Protein AF-A0A6Q2Y7K7-F1 (afdb_monomer_lite)

Radius of gyration: 23.43 Å; chains: 1; bounding box: 75×51×50 Å

Structure (mmCIF, N/CA/C/O backbone):
data_AF-A0A6Q2Y7K7-F1
#
_entry.id   AF-A0A6Q2Y7K7-F1
#
loop_
_atom_site.group_PDB
_atom_site.id
_atom_site.type_symbol
_atom_site.label_atom_id
_atom_site.label_alt_id
_atom_site.label_comp_id
_atom_site.label_asym_id
_atom_site.label_entity_id
_atom_site.label_seq_id
_atom_site.pdbx_PDB_ins_code
_atom_site.Cartn_x
_atom_site.Cartn_y
_atom_site.Cartn_z
_atom_site.occupancy
_atom_site.B_iso_or_equiv
_atom_site.auth_seq_id
_atom_site.auth_comp_id
_atom_site.auth_asym_id
_atom_site.auth_atom_id
_atom_site.pdbx_PDB_model_num
ATOM 1 N N . MET A 1 1 ? -6.743 37.719 -15.670 1.00 42.41 1 MET A N 1
ATOM 2 C CA . MET A 1 1 ? -7.622 36.537 -15.726 1.00 42.41 1 MET A CA 1
ATOM 3 C C . MET A 1 1 ? -6.773 35.414 -16.280 1.00 42.41 1 MET A C 1
ATOM 5 O O . MET A 1 1 ? -6.512 35.423 -17.471 1.00 42.41 1 MET A O 1
ATOM 9 N N . ASP A 1 2 ? -6.229 34.572 -15.407 1.00 49.31 2 ASP A N 1
ATOM 10 C CA . ASP A 1 2 ? -5.495 33.361 -15.788 1.00 49.31 2 ASP A CA 1
ATOM 11 C C . ASP A 1 2 ? -6.330 32.195 -15.260 1.00 49.31 2 ASP A C 1
ATOM 13 O O . ASP A 1 2 ? -6.398 31.957 -14.053 1.00 49.31 2 ASP A O 1
ATOM 17 N N . GLU A 1 3 ? -7.122 31.596 -16.145 1.00 55.09 3 GLU A N 1
ATOM 18 C CA . GLU A 1 3 ? -7.921 30.424 -15.814 1.00 55.09 3 GLU A CA 1
ATOM 19 C C . GLU A 1 3 ? -7.016 29.201 -15.915 1.00 55.09 3 GLU A C 1
ATOM 21 O O . GLU A 1 3 ? -6.703 28.715 -17.001 1.00 55.09 3 GLU A O 1
ATOM 26 N N . THR A 1 4 ? -6.572 28.709 -14.761 1.00 58.75 4 THR A N 1
ATOM 27 C CA . THR A 1 4 ? -5.876 27.430 -14.672 1.00 58.75 4 THR A CA 1
ATOM 28 C C . THR A 1 4 ? -6.826 26.308 -15.110 1.00 58.75 4 THR A C 1
ATOM 30 O O . THR A 1 4 ? -7.985 26.286 -14.677 1.00 58.75 4 THR A O 1
ATOM 33 N N . PRO A 1 5 ? -6.391 25.364 -15.968 1.00 49.84 5 PRO A N 1
ATOM 34 C CA . PRO A 1 5 ? -7.236 24.256 -16.395 1.00 49.84 5 PRO A CA 1
ATOM 35 C C . PRO A 1 5 ? -7.615 23.411 -15.173 1.00 49.84 5 PRO A C 1
ATOM 37 O O . PRO A 1 5 ? -6.794 22.721 -14.573 1.00 49.84 5 PRO A O 1
ATOM 40 N N . LYS A 1 6 ? -8.888 23.516 -14.784 1.00 57.41 6 LYS A N 1
ATOM 41 C CA . LYS A 1 6 ? -9.460 23.051 -13.512 1.00 57.41 6 LYS A CA 1
ATOM 42 C C . LYS A 1 6 ? -9.833 21.570 -13.468 1.00 57.41 6 LYS A C 1
ATOM 44 O O . LYS A 1 6 ? -10.599 21.173 -12.599 1.00 57.41 6 LYS A O 1
ATOM 49 N N . ASN A 1 7 ? -9.275 20.747 -14.350 1.00 51.69 7 ASN A N 1
ATOM 50 C CA . ASN A 1 7 ? -9.555 19.315 -14.358 1.00 51.69 7 ASN A CA 1
ATOM 51 C C . ASN A 1 7 ? -8.242 18.547 -14.178 1.00 51.69 7 ASN A C 1
ATOM 53 O O . ASN A 1 7 ? -7.582 18.240 -15.174 1.00 51.69 7 ASN A O 1
ATOM 57 N N . PRO A 1 8 ? -7.820 18.246 -12.933 1.00 58.25 8 PRO A N 1
ATOM 58 C CA . PRO A 1 8 ? -6.715 17.325 -12.725 1.00 58.25 8 PRO A CA 1
ATOM 59 C C . PRO A 1 8 ? -7.103 15.976 -13.334 1.00 58.25 8 PRO A C 1
ATOM 61 O O . PRO A 1 8 ? -8.089 15.361 -12.929 1.00 58.25 8 PRO A O 1
ATOM 64 N N . ILE A 1 9 ? -6.341 15.526 -14.331 1.00 63.91 9 ILE A N 1
ATOM 65 C CA . ILE A 1 9 ? -6.490 14.185 -14.894 1.00 63.91 9 ILE A CA 1
ATOM 66 C C . ILE A 1 9 ? -6.127 13.206 -13.776 1.00 63.91 9 ILE A C 1
ATOM 68 O O . ILE A 1 9 ? -4.965 13.101 -13.380 1.00 63.91 9 ILE A O 1
ATOM 72 N N . TYR A 1 10 ? -7.139 12.543 -13.221 1.00 64.75 10 TYR A N 1
ATOM 73 C CA . TYR A 1 10 ? -6.959 11.613 -12.118 1.00 64.75 10 TYR A CA 1
ATOM 74 C C . TYR A 1 10 ? -6.684 10.221 -12.680 1.00 64.75 10 TYR A C 1
ATOM 76 O O . TYR A 1 10 ? -7.538 9.624 -13.330 1.00 64.75 10 TYR A O 1
ATOM 84 N N . VAL A 1 11 ? -5.477 9.717 -12.439 1.00 71.25 11 VAL A N 1
ATOM 85 C CA . VAL A 1 11 ? -5.098 8.345 -12.783 1.00 71.25 11 VAL A CA 1
ATOM 86 C C . VAL A 1 11 ? -5.235 7.460 -11.553 1.00 71.25 11 VAL A C 1
ATOM 88 O O . VAL A 1 11 ? -4.791 7.825 -10.459 1.00 71.25 11 VAL A O 1
ATOM 91 N N . GLU A 1 12 ? -5.847 6.291 -11.723 1.00 76.19 12 GLU A N 1
ATOM 92 C CA . GLU A 1 12 ? -5.830 5.262 -10.690 1.00 76.19 12 GLU A CA 1
ATOM 93 C C . GLU A 1 12 ? -4.389 4.797 -10.461 1.00 76.19 12 GLU A C 1
ATOM 95 O O . GLU A 1 12 ? -3.610 4.613 -11.398 1.00 76.19 12 GLU A O 1
ATOM 100 N N . ARG A 1 13 ? -4.008 4.658 -9.189 1.00 78.81 13 ARG A N 1
ATOM 101 C CA . ARG A 1 13 ? -2.657 4.264 -8.783 1.00 78.81 13 ARG A CA 1
ATOM 102 C C . ARG A 1 13 ? -2.746 3.162 -7.750 1.00 78.81 13 ARG A C 1
ATOM 104 O O . ARG A 1 13 ? -3.579 3.206 -6.847 1.00 78.81 13 ARG A O 1
ATOM 111 N N . THR A 1 14 ? -1.856 2.189 -7.857 1.00 82.31 14 THR A N 1
ATOM 112 C CA . THR A 1 14 ? -1.759 1.075 -6.915 1.00 82.31 14 THR A CA 1
ATOM 113 C C . THR A 1 14 ? -0.306 0.892 -6.508 1.00 82.31 14 THR A C 1
ATOM 115 O O . THR A 1 14 ? 0.596 1.000 -7.335 1.00 82.31 14 THR A O 1
ATOM 118 N N . LEU A 1 15 ? -0.079 0.629 -5.221 1.00 83.94 15 LEU A N 1
ATOM 119 C CA . LEU A 1 15 ? 1.229 0.235 -4.713 1.00 83.94 15 LEU A CA 1
ATOM 120 C C . LEU A 1 15 ? 1.411 -1.271 -4.931 1.00 83.94 15 LEU A C 1
ATOM 122 O O . LEU A 1 15 ? 0.707 -2.070 -4.315 1.00 83.94 15 LEU A O 1
ATOM 126 N N . ALA A 1 16 ? 2.361 -1.653 -5.782 1.00 83.44 16 ALA A N 1
ATOM 127 C CA . ALA A 1 16 ? 2.774 -3.041 -5.954 1.00 83.44 16 ALA A CA 1
ATOM 128 C C . ALA A 1 16 ? 3.967 -3.345 -5.034 1.00 83.44 16 ALA A C 1
ATOM 130 O O . ALA A 1 16 ? 4.991 -2.667 -5.093 1.00 83.44 16 ALA A O 1
ATOM 131 N N . LEU A 1 17 ? 3.836 -4.361 -4.178 1.00 84.62 17 LEU A N 1
ATOM 132 C CA . LEU A 1 17 ? 4.905 -4.821 -3.289 1.00 84.62 17 LEU A CA 1
ATOM 133 C C . LEU A 1 17 ? 5.420 -6.179 -3.765 1.00 84.62 17 LEU A C 1
ATOM 135 O O . LEU A 1 17 ? 4.653 -7.139 -3.854 1.00 84.62 17 LEU A O 1
ATOM 139 N N . ILE A 1 18 ? 6.725 -6.272 -4.018 1.00 85.25 18 ILE A N 1
ATOM 140 C CA . ILE A 1 18 ? 7.390 -7.544 -4.312 1.00 85.25 18 ILE A CA 1
ATOM 141 C C . ILE A 1 18 ? 7.868 -8.146 -2.996 1.00 85.25 18 ILE A C 1
ATOM 143 O O . ILE A 1 18 ? 8.570 -7.498 -2.217 1.00 85.25 18 ILE A O 1
ATOM 147 N N . LYS A 1 19 ? 7.466 -9.391 -2.728 1.00 85.19 19 LYS A N 1
ATOM 148 C CA . LYS A 1 19 ? 7.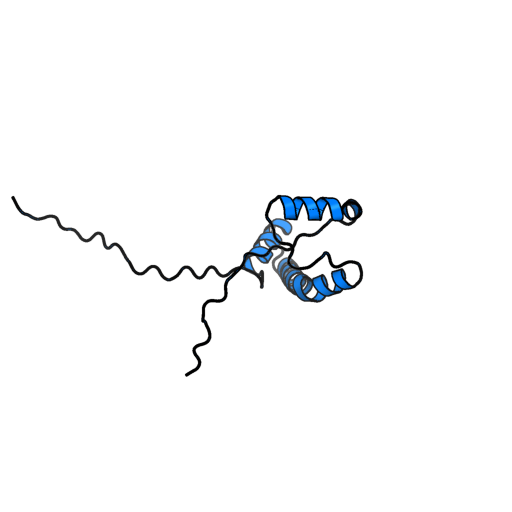937 -10.112 -1.544 1.00 85.19 19 LYS A CA 1
ATOM 149 C C . LYS A 1 19 ? 9.461 -10.320 -1.612 1.00 85.19 19 LYS A C 1
ATOM 151 O O . LYS A 1 19 ? 9.996 -10.511 -2.704 1.00 85.19 19 LYS A O 1
ATOM 156 N N . PRO A 1 20 ? 10.172 -10.314 -0.468 1.00 85.06 20 PRO A N 1
ATOM 157 C CA . PRO A 1 20 ? 11.635 -10.382 -0.451 1.00 85.06 20 PRO A CA 1
ATOM 158 C C . PRO A 1 20 ? 12.186 -11.683 -1.043 1.00 85.06 20 PRO A C 1
ATOM 160 O O . PRO A 1 20 ? 13.255 -11.680 -1.640 1.00 85.06 20 PRO A O 1
ATOM 163 N N . ASP A 1 21 ? 11.453 -12.787 -0.922 1.00 89.56 21 ASP A N 1
ATOM 164 C CA . ASP A 1 21 ? 11.799 -14.071 -1.527 1.00 89.56 21 ASP A CA 1
ATOM 165 C C . ASP A 1 21 ? 11.657 -14.064 -3.051 1.00 89.56 21 ASP A C 1
ATOM 167 O O . ASP A 1 21 ? 12.347 -14.834 -3.693 1.00 89.56 21 ASP A O 1
ATOM 171 N N . ALA A 1 22 ? 10.838 -13.191 -3.641 1.00 89.69 22 ALA A N 1
ATOM 172 C CA . ALA A 1 22 ? 10.627 -13.078 -5.086 1.00 89.69 22 ALA A CA 1
ATOM 173 C C . ALA A 1 22 ? 11.427 -11.937 -5.744 1.00 89.69 22 ALA A C 1
ATOM 175 O O . ALA A 1 22 ? 11.366 -11.772 -6.962 1.00 89.69 22 ALA A O 1
ATOM 176 N N . ILE A 1 23 ? 12.196 -11.158 -4.972 1.00 87.31 23 ILE A N 1
ATOM 177 C CA . ILE A 1 23 ? 12.909 -9.966 -5.470 1.00 87.31 23 ILE A CA 1
ATOM 178 C C . ILE A 1 23 ? 13.899 -10.277 -6.597 1.00 87.31 23 ILE A C 1
ATOM 180 O O . ILE A 1 23 ? 14.120 -9.460 -7.482 1.00 87.31 23 ILE A O 1
ATOM 184 N N . HIS A 1 24 ? 14.460 -11.485 -6.603 1.00 89.38 24 HIS A N 1
ATOM 185 C CA . HIS A 1 24 ? 15.386 -11.939 -7.638 1.00 89.38 24 HIS A CA 1
ATOM 186 C C . HIS A 1 24 ? 14.719 -12.102 -9.016 1.00 89.38 24 HIS A C 1
ATOM 188 O O . HIS A 1 24 ? 15.417 -12.282 -10.006 1.00 89.38 24 HIS A O 1
ATOM 194 N N . ARG A 1 25 ? 13.383 -12.027 -9.086 1.00 92.06 25 ARG A N 1
ATOM 195 C CA . ARG A 1 25 ? 12.589 -12.026 -10.323 1.00 92.06 25 ARG A CA 1
ATOM 196 C C . ARG A 1 25 ? 11.968 -10.661 -10.628 1.00 92.06 25 ARG A C 1
ATOM 198 O O . ARG A 1 25 ? 11.036 -10.590 -11.420 1.00 92.06 25 ARG A O 1
ATOM 205 N N . ALA A 1 26 ? 12.428 -9.588 -9.978 1.00 89.75 26 ALA A N 1
ATOM 206 C CA . ALA A 1 26 ? 11.818 -8.265 -10.106 1.00 89.75 26 ALA A CA 1
ATOM 207 C C . ALA A 1 26 ? 11.702 -7.795 -11.565 1.00 89.75 26 ALA A C 1
ATOM 209 O O . ALA A 1 26 ? 10.651 -7.296 -11.943 1.00 89.75 26 ALA A O 1
ATOM 210 N N . GLU A 1 27 ? 12.726 -8.028 -12.387 1.00 90.56 27 GLU A N 1
ATOM 211 C CA . GLU A 1 27 ? 12.729 -7.652 -13.808 1.00 90.56 27 GLU A CA 1
ATOM 212 C C . GLU A 1 27 ? 11.615 -8.355 -14.605 1.00 90.56 27 GLU A C 1
ATOM 214 O O . GLU A 1 27 ? 10.858 -7.709 -15.324 1.00 90.56 27 GLU A O 1
ATOM 219 N N . GLU A 1 28 ? 11.438 -9.664 -14.403 1.00 94.50 28 GLU A N 1
ATOM 220 C CA . GLU A 1 28 ? 10.373 -10.446 -15.050 1.00 94.50 28 GLU A CA 1
ATOM 221 C C . GLU A 1 28 ? 8.975 -9.986 -14.592 1.00 94.50 28 GLU A C 1
ATOM 223 O O . GLU A 1 28 ? 8.023 -9.938 -15.375 1.00 94.50 28 GLU A O 1
ATOM 228 N N . ILE A 1 29 ? 8.849 -9.606 -13.316 1.00 92.56 29 ILE A N 1
ATOM 229 C CA . ILE A 1 29 ? 7.606 -9.068 -12.750 1.00 92.56 29 ILE A CA 1
ATOM 230 C C . ILE A 1 29 ? 7.284 -7.699 -13.366 1.00 92.56 29 ILE A C 1
ATOM 232 O O . ILE A 1 29 ? 6.137 -7.464 -13.748 1.00 92.56 29 ILE A O 1
ATOM 236 N N . GLU A 1 30 ? 8.270 -6.807 -13.486 1.00 90.56 30 GLU A N 1
ATOM 237 C CA . GLU A 1 30 ? 8.098 -5.496 -14.123 1.00 90.56 30 GLU A CA 1
ATOM 238 C C . GLU A 1 30 ? 7.693 -5.638 -15.591 1.00 90.56 30 GLU A C 1
ATOM 240 O O . GLU A 1 30 ? 6.733 -5.000 -16.029 1.00 90.56 30 GLU A O 1
ATOM 245 N N . GLU A 1 31 ? 8.357 -6.524 -16.337 1.00 93.38 31 GLU A N 1
ATOM 246 C CA . GLU A 1 31 ? 8.017 -6.791 -17.733 1.00 93.38 31 GLU A CA 1
ATOM 247 C C . GLU A 1 31 ? 6.571 -7.282 -17.871 1.00 93.38 31 GLU A C 1
ATOM 249 O O . GLU A 1 31 ? 5.830 -6.828 -18.747 1.00 93.38 31 GLU A O 1
ATOM 254 N N . LEU A 1 32 ? 6.128 -8.172 -16.980 1.00 95.31 32 LEU A N 1
ATOM 255 C CA . LEU A 1 32 ? 4.758 -8.673 -16.991 1.00 95.31 32 LEU A CA 1
ATOM 256 C C . LEU A 1 32 ? 3.738 -7.560 -16.715 1.00 95.31 32 LEU A C 1
ATOM 258 O O . LEU A 1 32 ? 2.706 -7.510 -17.387 1.00 95.31 32 LEU A O 1
ATOM 262 N N . ILE A 1 33 ? 4.028 -6.660 -15.771 1.00 91.69 33 ILE A N 1
ATOM 263 C CA . ILE A 1 33 ? 3.181 -5.498 -15.455 1.00 91.69 33 ILE A CA 1
ATOM 264 C C . ILE A 1 33 ? 3.058 -4.581 -16.679 1.00 91.69 33 ILE A C 1
ATOM 266 O O . ILE A 1 33 ? 1.945 -4.209 -17.058 1.00 91.69 33 ILE A O 1
ATOM 270 N N . LEU A 1 34 ? 4.178 -4.268 -17.334 1.00 92.81 34 LEU A N 1
ATOM 271 C CA . LEU A 1 34 ? 4.200 -3.426 -18.531 1.00 92.81 34 LEU A CA 1
ATOM 272 C C . LEU A 1 34 ? 3.462 -4.089 -19.702 1.00 92.81 34 LEU A C 1
ATOM 274 O O . LEU A 1 34 ? 2.641 -3.453 -20.364 1.00 92.81 34 LEU A O 1
ATOM 278 N N . ARG A 1 35 ? 3.687 -5.388 -19.931 1.00 95.00 35 ARG A N 1
ATOM 279 C CA . ARG A 1 35 ? 3.025 -6.157 -20.998 1.00 95.00 35 ARG A CA 1
ATOM 280 C C . ARG A 1 35 ? 1.519 -6.288 -20.782 1.00 95.00 35 ARG A C 1
ATOM 282 O O . ARG A 1 35 ? 0.770 -6.354 -21.752 1.00 95.00 35 ARG A O 1
ATOM 289 N N . ALA A 1 36 ? 1.070 -6.313 -19.531 1.00 94.00 36 ALA A N 1
ATOM 290 C CA . ALA A 1 36 ? -0.348 -6.307 -19.184 1.00 94.00 36 ALA A CA 1
ATOM 291 C C . ALA A 1 36 ? -1.022 -4.932 -19.385 1.00 94.00 36 ALA A C 1
ATOM 293 O O . ALA A 1 36 ? -2.230 -4.820 -19.190 1.00 94.00 36 ALA A O 1
ATOM 294 N N . GLY A 1 37 ? -0.273 -3.903 -19.801 1.00 92.44 37 GLY A N 1
ATOM 295 C CA . GLY A 1 37 ? -0.801 -2.573 -20.107 1.00 92.44 37 GLY A CA 1
ATOM 296 C C . GLY A 1 37 ? -0.855 -1.627 -18.907 1.00 92.44 37 GLY A C 1
ATOM 297 O O . GLY A 1 37 ? -1.513 -0.591 -18.985 1.00 92.44 37 GLY A O 1
ATOM 298 N N . PHE A 1 38 ? -0.178 -1.957 -17.805 1.00 91.38 38 PHE A N 1
ATOM 299 C CA . PHE A 1 38 ? -0.034 -1.050 -16.669 1.00 91.38 38 PHE A CA 1
ATOM 300 C C . PHE A 1 38 ? 1.192 -0.149 -16.830 1.00 91.38 38 PHE A C 1
ATOM 302 O O . PHE A 1 38 ? 2.194 -0.523 -17.438 1.00 91.38 38 PHE A O 1
ATOM 309 N N . THR A 1 39 ? 1.135 1.027 -16.208 1.00 89.81 39 THR A N 1
ATOM 310 C CA . THR A 1 39 ? 2.250 1.980 -16.178 1.00 89.81 39 THR A CA 1
ATOM 311 C C . THR A 1 39 ? 2.919 1.966 -14.810 1.00 89.81 39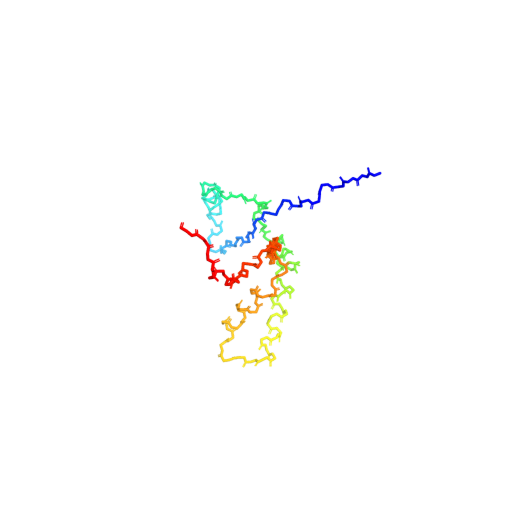 THR A C 1
ATOM 313 O O . THR A 1 39 ? 2.271 2.193 -13.788 1.00 89.81 39 THR A O 1
ATOM 316 N N . ILE A 1 40 ? 4.237 1.767 -14.789 1.00 87.88 40 ILE A N 1
ATOM 317 C CA . ILE A 1 40 ? 5.049 1.889 -13.575 1.00 87.88 40 ILE A CA 1
ATOM 318 C C . ILE A 1 40 ? 5.437 3.362 -13.403 1.00 87.88 40 ILE A C 1
ATOM 320 O O . ILE A 1 40 ? 6.205 3.908 -14.189 1.00 87.88 40 ILE A O 1
ATOM 324 N N . LEU A 1 41 ? 4.879 4.024 -12.385 1.00 81.12 41 LEU A N 1
ATOM 325 C CA . LEU A 1 41 ? 5.123 5.452 -12.130 1.00 81.12 41 LEU A CA 1
ATOM 326 C C . LEU A 1 41 ? 6.442 5.721 -11.397 1.00 81.12 41 LEU A C 1
ATOM 328 O O . LEU A 1 41 ? 7.076 6.749 -11.623 1.00 81.12 41 LEU A O 1
ATOM 332 N N . GLN A 1 42 ? 6.832 4.826 -10.490 1.00 72.38 42 GLN A N 1
ATOM 333 C CA . GLN A 1 42 ? 8.101 4.888 -9.772 1.00 72.38 42 GLN A CA 1
ATOM 334 C C . GLN A 1 42 ? 8.734 3.491 -9.768 1.00 72.38 42 GLN A C 1
ATOM 336 O O . GLN A 1 42 ? 8.032 2.533 -9.434 1.00 72.38 42 GLN A O 1
ATOM 341 N N . PRO A 1 43 ? 10.024 3.361 -10.125 1.00 68.50 43 PRO A N 1
ATOM 342 C CA . PRO A 1 43 ? 10.737 2.089 -10.049 1.00 68.50 43 PRO A CA 1
ATOM 343 C C . PRO A 1 43 ? 10.860 1.617 -8.596 1.00 68.50 43 PRO A C 1
ATOM 345 O O . PRO A 1 43 ? 10.794 2.429 -7.669 1.00 68.50 43 PRO A O 1
ATOM 348 N N . ILE A 1 44 ? 11.037 0.306 -8.406 1.00 67.62 44 ILE A N 1
ATOM 349 C CA . ILE A 1 44 ? 11.010 -0.356 -7.094 1.00 67.62 44 ILE A CA 1
ATOM 350 C C . ILE A 1 44 ? 12.039 0.292 -6.151 1.00 67.62 44 ILE A C 1
ATOM 352 O O . ILE A 1 44 ? 13.247 0.136 -6.362 1.00 67.62 44 ILE A O 1
ATOM 356 N N . PRO A 1 45 ? 11.614 0.997 -5.085 1.00 67.56 45 PRO A N 1
ATOM 357 C CA . PRO A 1 45 ? 12.557 1.478 -4.092 1.00 67.56 45 PRO A CA 1
ATOM 358 C C . PRO A 1 45 ? 13.138 0.266 -3.353 1.00 67.56 45 PRO A C 1
ATOM 360 O O . PRO A 1 45 ? 12.399 -0.579 -2.852 1.00 67.56 45 PRO A O 1
ATOM 363 N N . MET A 1 46 ? 14.467 0.167 -3.293 1.00 73.12 46 MET A N 1
ATOM 364 C CA . MET A 1 46 ? 15.177 -0.911 -2.596 1.00 73.12 46 MET A CA 1
ATOM 365 C C . MET A 1 46 ? 15.939 -0.375 -1.385 1.00 73.12 46 MET A C 1
ATOM 367 O O . MET A 1 46 ? 16.321 0.795 -1.333 1.00 73.12 46 MET A O 1
ATOM 371 N N . GLY A 1 47 ? 16.175 -1.247 -0.403 1.00 78.44 47 GLY A N 1
ATOM 372 C CA . GLY A 1 47 ? 16.958 -0.911 0.784 1.00 78.44 47 GLY A CA 1
ATOM 373 C C . GLY A 1 47 ? 16.374 0.279 1.545 1.00 78.44 47 GLY A C 1
ATOM 374 O O . GLY A 1 47 ? 15.221 0.245 1.974 1.00 78.44 47 GLY A O 1
ATOM 375 N N . GLU A 1 48 ? 17.170 1.332 1.716 1.00 79.75 48 GLU A N 1
ATOM 376 C CA . GLU A 1 48 ? 16.773 2.507 2.498 1.00 79.75 48 GLU A CA 1
ATOM 377 C C . GLU A 1 48 ? 15.625 3.293 1.852 1.00 79.75 48 GLU A C 1
ATOM 379 O O . GLU A 1 48 ? 14.717 3.732 2.550 1.00 79.75 48 GLU A O 1
ATOM 384 N N . ALA A 1 49 ? 15.569 3.356 0.518 1.00 80.00 49 ALA A N 1
ATOM 385 C CA . ALA A 1 49 ? 14.470 4.015 -0.187 1.00 80.00 49 ALA A CA 1
ATOM 386 C C . ALA A 1 49 ? 13.113 3.342 0.090 1.00 80.00 49 ALA A C 1
ATOM 388 O O . ALA A 1 49 ? 12.084 4.016 0.165 1.00 80.00 49 ALA A O 1
ATOM 389 N N . ALA A 1 50 ? 13.100 2.014 0.268 1.00 81.19 50 ALA A N 1
ATOM 390 C CA . ALA A 1 50 ? 11.884 1.278 0.612 1.00 81.19 50 ALA A CA 1
ATOM 391 C C . ALA A 1 50 ? 11.411 1.639 2.024 1.00 81.19 50 ALA A C 1
ATOM 393 O O . ALA A 1 50 ? 10.223 1.883 2.244 1.00 81.19 50 ALA A O 1
ATOM 394 N N . LYS A 1 51 ? 12.348 1.710 2.977 1.00 84.31 51 LYS A N 1
ATOM 395 C CA . LYS A 1 51 ? 12.054 2.110 4.357 1.00 84.31 51 LYS A CA 1
ATOM 396 C C . LYS A 1 51 ? 11.539 3.541 4.424 1.00 84.31 51 LYS A C 1
ATOM 398 O O . LYS A 1 51 ? 10.552 3.776 5.112 1.00 84.31 51 LYS A O 1
ATOM 403 N N . ASP A 1 52 ? 12.147 4.458 3.679 1.00 87.44 52 ASP A N 1
ATOM 404 C CA . ASP A 1 52 ? 11.711 5.853 3.596 1.00 87.44 52 ASP A CA 1
ATOM 405 C C . ASP A 1 52 ? 10.291 5.970 3.047 1.00 87.44 52 ASP A C 1
ATOM 407 O O . ASP A 1 52 ? 9.465 6.700 3.601 1.00 87.44 52 ASP A O 1
ATOM 411 N N . TYR A 1 53 ? 9.979 5.227 1.981 1.00 84.44 53 TYR A N 1
ATOM 412 C CA . TYR A 1 53 ? 8.631 5.197 1.424 1.00 84.44 53 TYR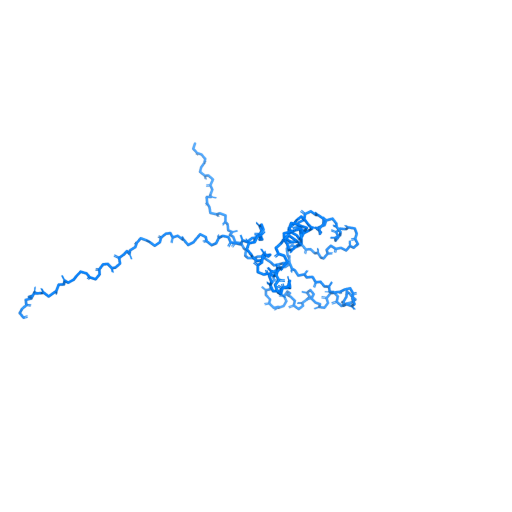 A CA 1
ATOM 413 C C . TYR A 1 53 ? 7.617 4.682 2.451 1.00 84.44 53 TYR A C 1
ATOM 415 O O . TYR A 1 53 ? 6.598 5.333 2.701 1.00 84.44 53 TYR A O 1
ATOM 423 N N . LEU A 1 54 ? 7.912 3.542 3.087 1.00 84.56 54 LEU A N 1
ATOM 424 C CA . LEU A 1 54 ? 7.055 2.976 4.125 1.00 84.56 54 LEU A CA 1
ATOM 425 C C . LEU A 1 54 ? 6.875 3.969 5.276 1.00 84.56 54 LEU A C 1
ATOM 427 O O . LEU A 1 54 ? 5.744 4.262 5.649 1.00 84.56 54 LEU A O 1
ATOM 431 N N . GLY A 1 55 ? 7.963 4.548 5.780 1.00 87.38 55 GLY A N 1
ATOM 432 C CA . GLY A 1 55 ? 7.956 5.522 6.869 1.00 87.38 55 GLY A CA 1
ATOM 433 C C . GLY A 1 55 ? 7.133 6.772 6.564 1.00 87.38 55 GLY A C 1
ATOM 434 O O . GLY A 1 55 ? 6.420 7.256 7.440 1.00 87.38 55 GLY A O 1
ATOM 435 N N . ARG A 1 56 ? 7.189 7.276 5.327 1.00 86.06 56 ARG A N 1
ATOM 436 C CA . ARG A 1 56 ? 6.478 8.498 4.923 1.00 86.06 56 ARG A CA 1
ATOM 437 C C . ARG A 1 56 ? 5.005 8.274 4.609 1.00 86.06 56 ARG A C 1
ATOM 439 O O . ARG A 1 56 ? 4.189 9.116 4.970 1.00 86.06 56 ARG A O 1
ATOM 446 N N . PHE A 1 57 ? 4.663 7.182 3.928 1.00 82.38 57 PHE A N 1
ATOM 447 C CA . PHE A 1 57 ? 3.338 7.039 3.314 1.00 82.38 57 PHE A CA 1
ATOM 448 C C . PHE A 1 57 ? 2.487 5.910 3.898 1.00 82.38 57 PHE A C 1
ATOM 450 O O . PHE A 1 57 ? 1.264 5.994 3.830 1.00 82.38 57 PHE A O 1
ATOM 457 N N . VAL A 1 58 ? 3.094 4.865 4.471 1.00 86.31 58 VAL A N 1
ATOM 458 C CA . VAL A 1 58 ? 2.374 3.648 4.895 1.00 86.31 58 VAL A CA 1
ATOM 459 C C . VAL A 1 58 ? 2.310 3.526 6.419 1.00 86.31 58 VAL A C 1
ATOM 461 O O . VAL A 1 58 ? 1.237 3.326 6.990 1.00 86.31 58 VAL A O 1
ATOM 464 N N . SER A 1 59 ? 3.448 3.685 7.092 1.00 91.19 59 SER A N 1
ATOM 465 C CA . SER A 1 59 ? 3.597 3.549 8.541 1.00 91.19 59 SER A CA 1
ATOM 466 C C . SER A 1 59 ? 2.664 4.455 9.350 1.00 91.19 59 SER A C 1
ATOM 468 O O . SER A 1 59 ? 2.100 3.947 10.319 1.00 91.19 59 SER A O 1
ATOM 470 N N . PRO A 1 60 ? 2.425 5.736 8.989 1.00 93.06 60 PRO A N 1
ATOM 471 C CA . PRO A 1 60 ? 1.514 6.586 9.756 1.00 93.06 60 PRO A CA 1
ATOM 472 C C . PRO A 1 60 ? 0.091 6.013 9.809 1.00 93.06 60 PRO A C 1
ATOM 474 O O . PRO A 1 60 ? -0.486 5.890 10.887 1.00 93.06 60 PRO A O 1
ATOM 477 N N . THR A 1 61 ? -0.448 5.579 8.666 1.00 91.25 61 THR A N 1
ATOM 478 C CA . THR A 1 61 ? -1.795 4.997 8.577 1.00 91.25 61 THR A CA 1
ATOM 479 C C . THR A 1 61 ? -1.878 3.648 9.289 1.00 91.25 61 THR A C 1
ATOM 481 O O . THR A 1 61 ? -2.827 3.412 10.037 1.00 91.25 61 THR A O 1
ATOM 484 N N . LEU A 1 62 ? -0.878 2.775 9.119 1.00 91.56 62 LEU A N 1
ATOM 485 C CA . LEU A 1 62 ? -0.836 1.484 9.815 1.00 91.56 62 LEU A CA 1
ATOM 486 C C . LEU A 1 62 ? -0.776 1.655 11.333 1.00 91.56 62 LEU A C 1
ATOM 488 O O . LEU A 1 62 ? -1.499 0.970 12.053 1.00 91.56 62 LEU A O 1
ATOM 492 N N . LEU A 1 63 ? 0.056 2.576 11.826 1.00 94.12 63 LEU A N 1
ATOM 493 C CA . LEU A 1 63 ? 0.188 2.829 13.256 1.00 94.12 63 LEU A CA 1
ATOM 494 C C . LEU A 1 63 ? -1.131 3.326 13.850 1.00 94.12 63 LEU A C 1
ATOM 496 O O . LEU A 1 63 ? -1.542 2.841 14.905 1.00 94.12 63 LEU A O 1
ATOM 500 N N . SER A 1 64 ? -1.821 4.244 13.169 1.00 93.56 64 SER A N 1
ATOM 501 C CA . SER A 1 64 ? -3.151 4.699 13.582 1.00 93.56 64 SER A CA 1
ATOM 502 C C . SER A 1 64 ? -4.160 3.549 13.630 1.00 93.56 64 SER A C 1
ATOM 504 O O . SER A 1 64 ? -4.857 3.401 14.634 1.00 93.56 64 SER A O 1
ATOM 506 N N . GLY A 1 65 ? -4.189 2.695 12.603 1.00 93.75 65 GLY A N 1
ATOM 507 C CA . GLY A 1 65 ? -5.092 1.545 12.548 1.00 93.75 65 GLY A CA 1
ATOM 508 C C . GLY A 1 65 ? -4.823 0.520 13.648 1.00 93.75 65 GLY A C 1
ATOM 509 O O . GLY A 1 65 ? -5.748 0.097 14.335 1.00 93.75 65 GLY A O 1
ATOM 510 N N . LEU A 1 66 ? -3.556 0.172 13.880 1.00 93.62 66 LEU A N 1
ATOM 511 C CA . LEU A 1 66 ? -3.147 -0.745 14.951 1.00 93.62 66 LEU A CA 1
ATOM 512 C C . LEU A 1 66 ? -3.424 -0.168 16.343 1.00 93.62 66 LEU A C 1
ATOM 514 O O . LEU A 1 66 ? -3.855 -0.888 17.242 1.00 93.62 66 LEU A O 1
ATOM 518 N N . THR A 1 67 ? -3.214 1.136 16.521 1.00 95.44 67 THR A N 1
ATOM 519 C CA . THR A 1 67 ? -3.533 1.822 17.779 1.00 95.44 67 THR A CA 1
ATOM 520 C C . THR A 1 67 ? -5.024 1.720 18.080 1.00 95.44 67 THR A C 1
ATOM 522 O O . THR A 1 67 ? -5.413 1.417 19.206 1.00 95.44 67 THR A O 1
ATOM 525 N N . GLU A 1 68 ? -5.868 1.943 17.077 1.00 94.00 68 GLU A N 1
ATOM 526 C CA . GLU A 1 68 ? -7.318 1.886 17.232 1.00 94.00 68 GLU A CA 1
ATOM 527 C C . GLU A 1 68 ? -7.825 0.447 17.412 1.00 94.00 68 GLU A C 1
ATOM 529 O O . GLU A 1 68 ? -8.690 0.192 18.252 1.00 94.00 68 GLU A O 1
ATOM 534 N N . LEU A 1 69 ? -7.202 -0.514 16.728 1.00 93.06 69 LEU A N 1
ATOM 535 C CA . LEU A 1 69 ? -7.456 -1.940 16.908 1.00 93.06 69 LEU A CA 1
ATOM 536 C C . LEU A 1 69 ? -7.236 -2.374 18.366 1.00 93.06 69 LEU A C 1
ATOM 538 O O . LEU A 1 69 ? -8.077 -3.060 18.951 1.00 93.06 69 LEU A O 1
ATOM 542 N N . CYS A 1 70 ? -6.141 -1.920 18.983 1.00 91.62 70 CYS A N 1
ATOM 543 C CA . CYS A 1 70 ? -5.836 -2.193 20.388 1.00 91.62 70 CYS A CA 1
ATOM 544 C C . CYS A 1 70 ? -6.856 -1.583 21.365 1.00 91.62 70 CYS A C 1
ATOM 546 O O . CYS A 1 70 ? -7.055 -2.142 22.447 1.00 91.62 70 CYS A O 1
ATOM 548 N N . LYS A 1 71 ? -7.503 -0.465 21.007 1.00 94.06 71 LYS A N 1
ATOM 549 C CA . LYS A 1 71 ? -8.561 0.153 21.826 1.00 94.06 71 LYS A CA 1
ATOM 550 C C . LYS A 1 71 ? -9.880 -0.604 21.718 1.00 94.06 71 LYS A C 1
ATOM 552 O O . LYS A 1 71 ? -10.516 -0.856 22.735 1.00 94.06 71 LYS A O 1
ATOM 557 N N . GLN A 1 72 ? -10.284 -0.952 20.497 1.00 93.06 72 GLN A N 1
ATOM 558 C CA . GLN A 1 72 ? -11.598 -1.542 20.224 1.00 93.06 72 GLN A CA 1
ATOM 559 C C . GLN A 1 72 ? -11.658 -3.033 20.574 1.00 93.06 72 GLN A C 1
ATOM 561 O O . GLN A 1 72 ? -12.726 -3.526 20.922 1.00 93.06 72 GLN A O 1
ATOM 566 N N . LYS A 1 73 ? -10.520 -3.745 20.492 1.00 91.50 73 LYS A N 1
ATOM 567 C CA . LYS A 1 73 ? -10.406 -5.204 20.700 1.00 91.50 73 LYS A CA 1
ATOM 568 C C . LYS A 1 73 ? -11.553 -5.995 20.041 1.00 91.50 73 LYS A C 1
ATOM 570 O O . LYS A 1 73 ? -12.287 -6.708 20.727 1.00 91.50 73 LYS A O 1
ATOM 575 N N . PRO A 1 74 ? -11.738 -5.853 18.719 1.00 93.50 74 PRO A N 1
ATOM 576 C CA . PRO A 1 74 ? -12.794 -6.548 17.995 1.00 93.50 74 PRO A CA 1
ATOM 577 C C . PRO A 1 74 ? -12.579 -8.069 18.005 1.00 93.50 74 PRO A C 1
ATOM 579 O O . PRO A 1 74 ? -11.462 -8.552 18.191 1.00 93.50 74 PRO A O 1
ATOM 582 N N . VAL A 1 75 ? -13.657 -8.817 17.752 1.00 90.44 75 VAL A N 1
ATOM 583 C CA . VAL A 1 75 ? -13.652 -10.293 17.702 1.00 90.44 75 VAL A CA 1
ATOM 584 C C . VAL A 1 75 ? -12.711 -10.827 16.618 1.00 90.44 75 VAL A C 1
ATOM 586 O O . VAL A 1 75 ? -12.038 -11.829 16.840 1.00 90.44 75 VAL A O 1
ATOM 589 N N . ASP A 1 76 ? -12.633 -10.138 15.475 1.00 95.06 76 ASP A N 1
ATOM 590 C CA . ASP A 1 76 ? -11.691 -10.447 14.399 1.00 95.06 76 ASP A CA 1
ATOM 591 C C . ASP A 1 76 ? -10.796 -9.233 14.082 1.00 95.06 76 ASP A C 1
ATOM 593 O O . ASP A 1 76 ? -11.213 -8.313 13.367 1.00 95.06 76 ASP A O 1
ATOM 597 N N . PRO A 1 77 ? -9.559 -9.210 14.611 1.00 92.12 77 PRO A N 1
ATOM 598 C CA . PRO A 1 77 ? -8.633 -8.105 14.411 1.00 92.12 77 PRO A CA 1
ATOM 599 C C . PRO A 1 77 ? -8.198 -7.892 12.960 1.00 92.12 77 PRO A C 1
ATOM 601 O O . PRO A 1 77 ? -7.941 -6.755 12.565 1.00 92.12 77 PRO A O 1
ATOM 604 N N . PHE A 1 78 ? -8.109 -8.959 12.161 1.00 92.12 78 PHE A N 1
ATOM 605 C CA . PHE A 1 78 ? -7.597 -8.869 10.794 1.00 92.12 78 PHE A CA 1
ATOM 606 C C . PHE A 1 78 ? -8.624 -8.246 9.861 1.00 92.12 78 PHE A C 1
ATOM 608 O O . PHE A 1 78 ? -8.313 -7.269 9.178 1.00 92.12 78 PHE A O 1
ATOM 615 N N . THR A 1 79 ? -9.854 -8.765 9.874 1.00 92.94 79 THR A N 1
ATOM 616 C CA . THR A 1 79 ? -10.945 -8.221 9.056 1.00 92.94 79 THR A CA 1
ATOM 617 C C . THR A 1 79 ? -11.257 -6.785 9.458 1.00 92.94 79 THR A C 1
ATOM 619 O O . THR A 1 79 ? -11.387 -5.918 8.596 1.00 92.94 79 THR A O 1
ATOM 622 N N . TRP A 1 80 ? -11.280 -6.491 10.763 1.00 94.69 80 TRP A N 1
ATOM 623 C CA . TRP A 1 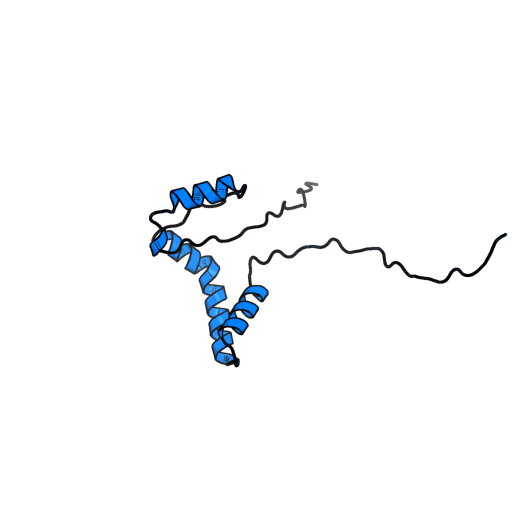80 ? -11.499 -5.129 11.244 1.00 94.69 80 TRP A CA 1
ATOM 624 C C . TRP A 1 80 ? -10.412 -4.163 10.763 1.00 94.69 80 TRP A C 1
ATOM 626 O O . TRP A 1 80 ? -10.723 -3.065 10.305 1.00 94.69 80 TRP A O 1
ATOM 636 N N . LEU A 1 81 ? -9.137 -4.563 10.836 1.00 91.50 81 LEU A N 1
ATOM 637 C CA . LEU A 1 81 ? -8.036 -3.708 10.396 1.00 91.50 81 LEU A CA 1
ATOM 638 C C . LEU A 1 81 ? -8.051 -3.508 8.878 1.00 91.50 81 LEU A C 1
ATOM 640 O O . LEU A 1 81 ? -7.815 -2.393 8.421 1.00 91.50 81 LEU A O 1
ATOM 644 N N . ALA A 1 82 ? -8.358 -4.547 8.097 1.00 91.81 82 ALA A N 1
ATOM 645 C CA . ALA A 1 82 ? -8.492 -4.438 6.646 1.00 91.81 82 ALA A CA 1
ATOM 646 C C . ALA A 1 82 ? -9.575 -3.416 6.268 1.00 91.81 82 ALA A C 1
ATOM 648 O O . ALA A 1 82 ? -9.314 -2.471 5.520 1.00 91.81 82 ALA A O 1
ATOM 649 N N . ASP A 1 83 ? -10.753 -3.543 6.873 1.00 91.81 83 ASP A N 1
ATOM 650 C CA . ASP A 1 83 ? -11.857 -2.602 6.716 1.00 91.81 83 ASP A CA 1
ATOM 651 C C . ASP A 1 83 ? -11.478 -1.178 7.128 1.00 91.81 83 ASP A C 1
ATOM 653 O O . ASP A 1 83 ? -11.818 -0.207 6.445 1.00 91.81 83 ASP A O 1
ATOM 657 N N . TRP A 1 84 ? -10.774 -1.039 8.252 1.00 92.12 84 TRP A N 1
ATOM 658 C CA . TRP A 1 84 ? -10.317 0.250 8.750 1.00 92.12 84 TRP A CA 1
ATOM 659 C C . TRP A 1 84 ? -9.344 0.909 7.766 1.00 92.12 84 TRP A C 1
ATOM 661 O O . TRP A 1 84 ? -9.493 2.095 7.465 1.00 92.12 84 TRP A O 1
ATOM 671 N N . LEU A 1 85 ? -8.395 0.147 7.214 1.00 90.19 85 LEU A N 1
ATOM 672 C CA . LEU A 1 85 ? -7.407 0.641 6.252 1.00 90.19 85 LEU A CA 1
ATOM 673 C C . LEU A 1 85 ? -8.054 1.086 4.940 1.00 90.19 85 LEU A C 1
ATOM 675 O O . LEU A 1 85 ? -7.684 2.130 4.411 1.00 90.19 85 LEU A O 1
ATOM 679 N N . VAL A 1 86 ? -9.054 0.355 4.439 1.00 85.81 86 VAL A N 1
ATOM 680 C CA . VAL A 1 86 ? -9.799 0.746 3.228 1.00 85.81 86 VAL A CA 1
ATOM 681 C C . VAL A 1 86 ? -10.522 2.084 3.426 1.00 85.81 86 VAL A C 1
ATOM 683 O O . VAL A 1 86 ? -10.557 2.917 2.517 1.00 85.81 86 VAL A O 1
ATOM 686 N N . ARG A 1 87 ? -11.0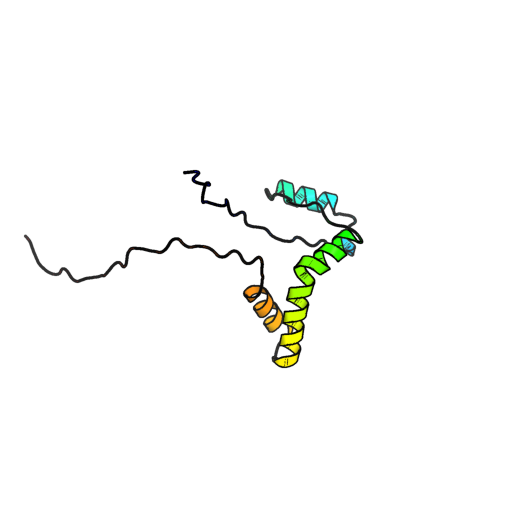84 2.316 4.618 1.00 85.50 87 ARG A N 1
ATOM 687 C CA . ARG A 1 87 ? -11.817 3.550 4.949 1.00 85.50 87 ARG A CA 1
ATOM 688 C C . ARG A 1 87 ? -10.893 4.739 5.220 1.00 85.50 87 ARG A C 1
ATOM 690 O O . ARG A 1 87 ? -11.249 5.858 4.869 1.00 85.50 87 ARG A O 1
ATOM 697 N N . ASN A 1 88 ? -9.724 4.498 5.811 1.00 84.88 88 ASN A N 1
ATOM 698 C CA . ASN A 1 88 ? -8.776 5.531 6.246 1.00 84.88 88 ASN A CA 1
ATOM 699 C C . ASN A 1 88 ? -7.568 5.681 5.307 1.00 84.88 88 ASN A C 1
ATOM 701 O O . ASN A 1 88 ? -6.536 6.213 5.713 1.00 84.88 88 ASN A O 1
ATOM 705 N N . ASN A 1 89 ? -7.670 5.209 4.062 1.00 82.06 89 ASN A N 1
ATOM 706 C CA . ASN A 1 89 ? -6.605 5.355 3.077 1.00 82.06 89 ASN A CA 1
ATOM 707 C C . ASN A 1 89 ? -6.502 6.830 2.622 1.00 82.06 89 ASN A C 1
ATOM 709 O O . ASN A 1 89 ? -7.419 7.313 1.957 1.00 82.06 89 ASN A O 1
ATOM 713 N N . PRO A 1 90 ? -5.398 7.551 2.904 1.00 77.06 90 PRO A N 1
ATOM 714 C CA . PRO A 1 90 ? -5.226 8.944 2.472 1.00 77.06 90 PRO A CA 1
ATOM 715 C C . PRO A 1 90 ? -5.159 9.096 0.949 1.00 77.06 90 PRO A C 1
ATOM 717 O O . PRO A 1 90 ? -5.405 10.171 0.414 1.00 77.06 90 PRO A O 1
ATOM 720 N N . ASN A 1 91 ? -4.830 8.008 0.248 1.00 70.19 91 ASN A N 1
ATOM 721 C CA . ASN A 1 91 ? -4.787 7.939 -1.207 1.00 70.19 91 ASN A CA 1
ATOM 722 C C . ASN A 1 91 ? -6.089 7.385 -1.796 1.00 70.19 91 ASN A C 1
ATOM 724 O O . ASN A 1 91 ? -6.104 6.993 -2.963 1.00 70.19 91 ASN A O 1
ATOM 728 N N . LYS A 1 92 ? -7.167 7.289 -1.002 1.00 67.38 92 LYS A N 1
ATOM 729 C CA . LYS A 1 92 ? -8.456 6.819 -1.503 1.00 67.38 92 LYS A CA 1
ATOM 730 C C . LYS A 1 92 ? -8.900 7.744 -2.640 1.00 67.38 92 LYS A C 1
ATOM 732 O O . LYS A 1 92 ? -9.003 8.952 -2.417 1.00 67.38 92 LYS A O 1
ATOM 737 N N . PRO A 1 93 ? -9.175 7.210 -3.841 1.00 57.41 93 PRO A N 1
ATOM 738 C CA . PRO A 1 93 ? -9.750 8.014 -4.900 1.00 57.41 93 PRO A CA 1
ATOM 739 C C . PRO A 1 93 ? -11.145 8.446 -4.449 1.00 57.41 93 PRO A C 1
ATOM 741 O O . PRO A 1 93 ? -12.052 7.625 -4.279 1.00 57.41 93 PRO A O 1
ATOM 744 N N . THR A 1 94 ? -11.316 9.739 -4.197 1.00 53.00 94 THR A N 1
ATOM 745 C CA . THR A 1 94 ? -12.642 10.330 -4.061 1.00 53.00 94 THR A CA 1
ATOM 746 C C . THR A 1 94 ? -13.200 10.417 -5.471 1.00 53.00 94 THR A C 1
ATOM 748 O O . THR A 1 94 ? -12.812 11.301 -6.231 1.00 53.00 94 THR A O 1
ATOM 751 N N . ILE A 1 95 ? -14.059 9.472 -5.855 1.00 53.38 95 ILE A N 1
ATOM 752 C CA . ILE A 1 95 ? -14.808 9.601 -7.102 1.00 53.38 95 ILE A CA 1
ATOM 753 C C . ILE A 1 95 ? -15.743 10.792 -6.900 1.00 53.38 95 ILE A C 1
ATOM 755 O O . ILE A 1 95 ? -16.753 10.686 -6.204 1.00 53.38 95 ILE A O 1
ATOM 759 N N . CYS A 1 96 ? -15.390 11.946 -7.461 1.00 44.62 96 CYS A N 1
ATOM 760 C CA . CYS A 1 96 ? -16.362 12.989 -7.728 1.00 44.62 96 CYS A CA 1
ATOM 761 C C . CYS A 1 96 ? -17.276 12.458 -8.834 1.00 44.62 96 CYS A C 1
ATOM 763 O O . CYS A 1 96 ? -17.042 12.670 -10.020 1.00 44.62 96 CYS A O 1
ATOM 765 N N . PHE A 1 97 ? -18.315 11.717 -8.442 1.00 42.53 97 PHE A N 1
ATOM 766 C CA . PHE A 1 97 ? -19.489 11.611 -9.289 1.00 42.53 97 PHE A CA 1
ATOM 767 C C . PHE A 1 97 ? -20.018 13.033 -9.409 1.00 42.53 97 PHE A C 1
ATOM 769 O O . PHE A 1 97 ? -20.454 13.614 -8.415 1.00 42.53 97 PHE A O 1
ATOM 776 N N . GLY A 1 98 ? -19.881 13.617 -10.602 1.00 40.31 98 GLY A N 1
ATOM 777 C CA . GLY A 1 98 ? -20.605 14.830 -10.946 1.00 40.31 98 GLY A CA 1
ATOM 778 C C . GLY A 1 98 ? -22.053 14.629 -10.521 1.00 40.31 98 GLY A C 1
ATOM 779 O O . GLY A 1 98 ? -22.644 13.586 -10.803 1.00 40.31 98 GLY A O 1
ATOM 780 N N . GLU A 1 99 ? -22.550 15.571 -9.735 1.00 41.25 99 GLU A N 1
ATOM 781 C CA . GLU A 1 99 ? -23.867 15.516 -9.132 1.00 41.25 99 GLU A CA 1
ATOM 782 C C . GLU A 1 99 ? -24.907 15.181 -10.205 1.00 41.25 99 GLU A C 1
ATOM 784 O O . GLU A 1 99 ? -25.029 15.852 -11.231 1.00 41.25 99 GLU A O 1
ATOM 789 N N . THR A 1 100 ? -25.640 14.099 -9.967 1.00 40.16 100 THR A N 1
ATOM 790 C CA . THR A 1 100 ? -26.879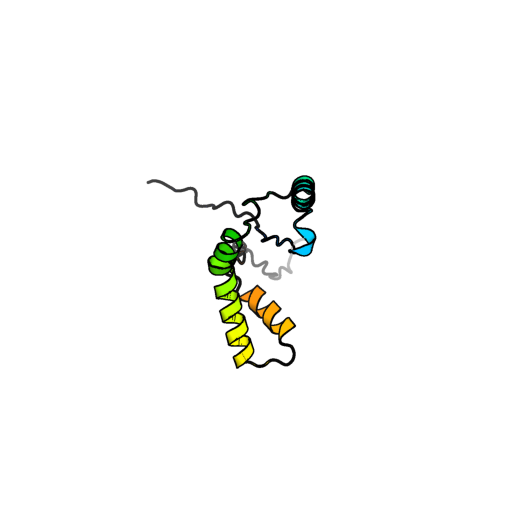 13.771 -10.659 1.00 40.16 100 THR A CA 1
ATOM 791 C C . THR A 1 100 ? -27.860 14.919 -10.461 1.00 40.16 100 THR A C 1
ATOM 793 O O . THR A 1 100 ? -28.435 15.067 -9.384 1.00 40.16 100 THR A O 1
ATOM 796 N N . GLY A 1 101 ? -28.063 15.720 -11.499 1.00 43.91 101 GLY A N 1
ATOM 797 C CA . GLY A 1 101 ? -29.215 16.598 -11.624 1.00 43.91 101 GLY A CA 1
ATOM 798 C C . GLY A 1 101 ? -30.200 15.986 -12.603 1.00 43.91 101 GLY A C 1
ATOM 799 O O . GLY A 1 101 ? -30.203 16.392 -13.752 1.00 43.91 101 GLY A O 1
ATOM 800 N N . GLU A 1 102 ? -30.978 14.999 -12.160 1.00 38.44 102 GLU A N 1
ATOM 801 C CA . GLU A 1 102 ? -32.305 14.681 -12.705 1.00 38.44 102 GLU A CA 1
ATOM 802 C C . GLU A 1 102 ? -32.979 13.651 -11.786 1.00 38.44 102 GLU A C 1
ATOM 804 O O . GLU A 1 102 ? -32.857 12.435 -11.938 1.00 38.44 102 GLU A O 1
ATOM 809 N N . GLU A 1 103 ? -33.697 14.166 -10.784 1.00 35.75 103 GLU A N 1
ATOM 810 C CA . GLU A 1 103 ? -34.799 13.426 -10.182 1.00 35.75 103 GLU A CA 1
ATOM 811 C C . GLU A 1 103 ? -35.847 13.186 -11.273 1.00 35.75 103 GLU A C 1
ATOM 813 O O . GLU A 1 103 ? -36.623 14.077 -11.629 1.00 35.75 103 GLU A O 1
ATOM 818 N N . ALA A 1 104 ? -35.890 11.967 -11.807 1.00 38.66 104 ALA A N 1
ATOM 819 C CA . ALA A 1 104 ? -37.050 11.483 -12.537 1.00 38.66 104 ALA A CA 1
ATOM 820 C C . ALA A 1 104 ? -38.211 11.325 -11.541 1.00 38.66 104 ALA A C 1
ATOM 822 O O . ALA A 1 104 ? -38.483 10.244 -11.017 1.00 38.66 104 ALA A O 1
ATOM 823 N N . THR A 1 105 ? -38.885 12.438 -11.256 1.00 38.84 105 THR A N 1
ATOM 824 C CA . THR A 1 105 ? -40.185 12.445 -10.596 1.00 38.84 105 THR A CA 1
ATOM 825 C C . THR A 1 105 ? -41.171 11.728 -11.515 1.00 38.84 105 THR A C 1
ATOM 827 O O . THR A 1 105 ? -41.577 12.229 -12.563 1.00 38.84 105 THR A O 1
ATOM 830 N N . TYR A 1 106 ? -41.547 10.506 -11.134 1.00 41.12 106 TYR A N 1
ATOM 831 C CA . TYR A 1 106 ? -42.662 9.773 -11.727 1.00 41.12 106 TYR A CA 1
ATOM 832 C C . TYR A 1 106 ? -43.965 10.450 -11.279 1.00 41.12 106 TYR A C 1
ATOM 834 O O . TYR A 1 106 ? -44.703 9.955 -10.432 1.00 41.12 106 TYR A O 1
ATOM 842 N N . GLN A 1 107 ? -44.222 11.643 -11.815 1.00 37.84 107 GLN A N 1
ATOM 843 C CA . GLN A 1 107 ? -45.482 12.338 -11.630 1.00 37.84 107 GLN A CA 1
ATOM 844 C C . GLN A 1 107 ? -46.449 11.850 -12.706 1.00 37.84 107 GLN A C 1
ATOM 846 O O . GLN A 1 107 ? -46.305 12.152 -13.891 1.00 37.84 107 GLN A O 1
ATOM 851 N N . GLN A 1 108 ? -47.437 11.086 -12.245 1.00 50.09 108 GLN A N 1
ATOM 852 C CA . GLN A 1 108 ? -48.741 10.874 -12.865 1.00 50.09 108 GLN A CA 1
ATOM 853 C C . GLN A 1 108 ? -49.069 11.861 -13.996 1.00 50.09 108 GLN A C 1
ATOM 855 O O . GLN A 1 108 ? -49.336 13.041 -13.763 1.00 50.09 108 GLN A O 1
ATOM 860 N N . ARG A 1 109 ? -49.170 11.327 -15.213 1.00 43.31 109 ARG A N 1
ATOM 861 C CA . ARG A 1 109 ? -50.079 11.839 -16.242 1.00 43.31 109 ARG A CA 1
ATOM 862 C C . ARG A 1 109 ? -50.903 10.697 -16.815 1.00 43.31 109 ARG A C 1
ATOM 864 O O . ARG A 1 109 ? -50.764 10.315 -17.969 1.00 43.31 109 ARG A O 1
ATOM 871 N N . ASP A 1 110 ? -51.816 10.205 -15.990 1.00 46.22 110 ASP A N 1
ATOM 872 C CA . ASP A 1 110 ? -53.117 9.793 -16.502 1.00 46.22 110 ASP A CA 1
ATOM 873 C C . ASP A 1 110 ? -53.892 11.073 -16.844 1.00 46.22 110 ASP A C 1
ATOM 875 O O . ASP A 1 110 ? -54.295 11.800 -15.932 1.00 46.22 110 ASP A O 1
ATOM 879 N N . ARG A 1 111 ? -54.039 11.383 -18.141 1.00 45.34 111 ARG A N 1
ATOM 880 C CA . ARG A 1 111 ? -55.290 11.840 -18.789 1.00 45.34 111 ARG A CA 1
ATOM 881 C C . ARG A 1 111 ? -55.062 12.522 -20.146 1.00 45.34 111 ARG A C 1
ATOM 883 O O . ARG A 1 111 ? -54.569 13.643 -20.206 1.00 45.34 111 ARG A O 1
ATOM 890 N N . GLN A 1 112 ? -55.658 11.870 -21.151 1.00 43.97 112 GLN A N 1
ATOM 891 C CA . GLN A 1 112 ? -56.097 12.356 -22.468 1.00 43.97 112 GLN A CA 1
ATOM 892 C C . GLN A 1 112 ? -54.978 12.676 -23.489 1.00 43.97 112 GLN A C 1
ATOM 894 O O . GLN A 1 112 ? -53.917 13.151 -23.119 1.00 43.97 112 GLN A O 1
ATOM 899 N N . ILE A 1 113 ? -55.120 12.426 -24.795 1.00 41.62 113 ILE A N 1
ATOM 900 C CA . ILE A 1 113 ? -56.265 12.666 -25.689 1.00 41.62 113 ILE A CA 1
ATOM 901 C C . ILE A 1 113 ? -56.203 11.698 -26.896 1.00 41.62 113 ILE A C 1
ATOM 903 O O . ILE A 1 113 ? -55.135 11.540 -27.479 1.00 41.62 113 ILE A O 1
ATOM 907 N N . THR A 1 114 ? -57.387 11.160 -27.231 1.00 41.22 114 THR A N 1
ATOM 908 C CA . THR A 1 114 ? -57.914 10.635 -28.519 1.00 41.22 114 THR A CA 1
ATOM 909 C C . THR A 1 114 ? -57.219 9.484 -29.239 1.00 41.22 114 THR A C 1
ATOM 911 O O . THR A 1 114 ? -56.140 9.680 -29.830 1.00 41.22 114 THR A O 1
#

InterPro domains:
  IPR007858 Dpy-30 motif [PF05186] (50-90)
  IPR036850 Nucleoside diphosphate kinase-like domain superfamily [G3DSA:3.30.70.141] (7-52)
  IPR036850 Nucleoside diphosphate kinase-like domain superfamily [SSF54919] (9-42)

Sequence (114 aa):
MDETPKNPIYVERTLALIKPDAIHRAEEIEELILRAGFTILQPIPMGEAAKDYLGRFVSPTLLSGLTELCKQKPVDPFTWLADWLVRNNPNKPTICFGETGEEATYQQRDRQIT

Foldseek 3Di:
DDDDPPDDPDDDDDDDDDDPVCVVCLVVVVVVCVVVPHDDPDPDQDDVRNVVCCVPAPVVQLVVLVVVCVVVVDPDSVVSSVVSCQVPHPPNPPPPPPDDPDDPPPDDDPDDDD

Secondary structure (DSSP, 8-state):
-------------------GGGGGGHHHHHHHHHHTT---SS----THHHHHHIIIIIHHHHHHHHHHHHHH--S-HHHHHHHHHHHT-TT-----------------------

pLDDT: mean 75.83, std 19.41, range [35.75, 95.44]

Organism: Esox lucius (NCBI:txid8010)